Protein 2X5R (pdb70)

Organism: Pyrobaculum spherical virus (isolate United States/Yellowstone) (NCBI:txid654907)

CATH classification: 3.30.470.40

Structure (mmCIF, N/CA/C/O backbone):
data_2X5R
#
_entry.id   2X5R
#
_cell.length_a   39.041
_cell.length_b   39.041
_cell.length_c   143.733
_cell.angle_alpha   90.00
_cell.angle_beta   90.00
_cell.angle_gamma   120.00
#
_symmetry.space_group_name_H-M   'P 32 2 1'
#
loop_
_entity.id
_entity.type
_entity.pdbx_description
1 polymer 'HYPOTHETICAL PROTEIN ORF126'
2 non-polymer 'ZINC ION'
3 water water
#
loop_
_atom_site.group_PDB
_atom_site.id
_atom_site.type_symbol
_atom_site.label_atom_id
_atom_site.label_alt_id
_atom_site.label_comp_id
_atom_site.label_asym_id
_atom_site.label_entity_id
_atom_site.label_seq_id
_atom_site.pdbx_PDB_ins_code
_atom_site.Cartn_x
_atom_site.Cartn_y
_atom_site.Cartn_z
_atom_site.occupancy
_atom_site.B_iso_or_equiv
_atom_site.auth_seq_id
_atom_site.auth_comp_id
_atom_site.auth_asym_id
_atom_site.auth_atom_id
_atom_site.pdbx_PDB_model_num
ATOM 1 N N . GLY A 1 1 ? 33.019 -21.835 21.856 1.00 149.87 1 GLY A N 1
ATOM 2 C CA . GLY A 1 1 ? 32.199 -20.658 21.642 1.00 142.65 1 GLY A CA 1
ATOM 3 C C . GLY A 1 1 ? 33.008 -19.376 21.655 1.00 136.99 1 GLY A C 1
ATOM 4 O O . GLY A 1 1 ? 33.267 -18.805 22.714 1.00 137.03 1 GLY A O 1
ATOM 5 N N . ALA A 1 2 ? 33.409 -18.924 20.472 1.00 114.30 2 ALA A N 1
ATOM 6 C CA . ALA A 1 2 ? 34.194 -17.702 20.344 1.00 109.35 2 ALA A CA 1
ATOM 7 C C . ALA A 1 2 ? 33.301 -16.466 20.363 1.00 103.31 2 ALA A C 1
ATOM 8 O O . ALA A 1 2 ? 32.342 -16.370 19.597 1.00 100.74 2 ALA A O 1
ATOM 10 N N . MET A 1 3 ? 33.622 -15.523 21.242 1.00 101.61 3 MET A N 1
ATOM 11 C CA . MET A 1 3 ? 32.850 -14.291 21.361 1.00 96.61 3 MET A CA 1
ATOM 12 C C . MET A 1 3 ? 32.982 -13.426 20.113 1.00 91.05 3 MET A C 1
ATOM 13 O O . MET A 1 3 ? 33.860 -13.644 19.282 1.00 91.26 3 MET A O 1
ATOM 18 N N . ALA A 1 4 ? 32.095 -12.445 19.999 1.00 86.69 4 ALA A N 1
ATOM 19 C CA . ALA A 1 4 ? 32.106 -11.500 18.894 1.00 81.82 4 ALA A CA 1
ATOM 20 C C . ALA A 1 4 ? 31.527 -10.190 19.387 1.00 78.05 4 ALA A C 1
ATOM 21 O O . ALA A 1 4 ? 30.426 -10.175 19.936 1.00 78.25 4 ALA A O 1
ATOM 23 N N . ARG A 1 5 ? 32.269 -9.099 19.207 1.00 74.94 5 ARG A N 1
ATOM 24 C CA . ARG A 1 5 ? 31.774 -7.771 19.570 1.00 71.69 5 ARG A CA 1
ATOM 25 C C . ARG A 1 5 ? 30.643 -7.379 18.619 1.00 68.86 5 ARG A C 1
ATOM 26 O O . ARG A 1 5 ? 30.701 -7.656 17.421 1.00 68.58 5 ARG A O 1
ATOM 34 N N . VAL A 1 6 ? 29.614 -6.745 19.171 1.00 67.23 6 VAL A N 1
ATOM 35 C CA . VAL A 1 6 ? 28.389 -6.447 18.440 1.00 65.78 6 VAL A CA 1
ATOM 36 C C . VAL A 1 6 ? 27.874 -5.069 18.856 1.00 63.16 6 VAL A C 1
ATOM 37 O O . VAL A 1 6 ? 28.279 -4.532 19.889 1.00 62.91 6 VAL A O 1
ATOM 41 N N . GLY A 1 7 ? 27.030 -4.476 18.018 1.00 61.64 7 GLY A N 1
ATOM 42 C CA . GLY A 1 7 ? 26.375 -3.219 18.355 1.00 59.85 7 GLY A CA 1
ATOM 43 C C . GLY A 1 7 ? 27.309 -2.013 18.425 1.00 57.41 7 GLY A C 1
ATOM 44 O O . GLY A 1 7 ? 28.271 -1.926 17.660 1.00 56.35 7 GLY A O 1
ATOM 45 N N . PRO A 1 8 ? 27.029 -1.069 19.347 1.00 56.76 8 PRO A N 1
ATOM 46 C CA . PRO A 1 8 ? 27.810 0.165 19.422 1.00 54.96 8 PRO A CA 1
ATOM 47 C C . PRO A 1 8 ? 29.173 -0.020 20.061 1.00 55.47 8 PRO A C 1
ATOM 48 O O . PRO A 1 8 ? 29.314 -0.815 20.990 1.00 57.29 8 PRO A O 1
ATOM 52 N N . LYS A 1 9 ? 30.152 0.744 19.583 1.00 53.93 9 LYS A N 1
ATOM 53 C CA . LYS A 1 9 ? 31.502 0.693 20.132 1.00 54.88 9 LYS A CA 1
ATOM 54 C C . LYS A 1 9 ? 31.573 1.461 21.446 1.00 55.15 9 LYS A C 1
ATOM 55 O O . LYS A 1 9 ? 32.102 0.963 22.437 1.00 56.86 9 LYS A O 1
ATOM 61 N N . ILE A 1 10 ? 31.011 2.667 21.436 1.00 53.93 10 ILE A N 1
ATOM 62 C CA . ILE A 1 10 ? 31.076 3.592 22.571 1.00 54.59 10 ILE A CA 1
ATOM 63 C C . ILE A 1 10 ? 29.773 4.406 22.721 1.00 53.90 10 ILE A C 1
ATOM 64 O O . ILE A 1 10 ? 29.098 4.699 21.736 1.00 52.19 10 ILE A O 1
ATOM 69 N N . GLU A 1 11 ? 29.417 4.732 23.964 1.00 55.28 11 GLU A N 1
ATOM 70 C CA . GLU A 1 11 ? 28.277 5.605 24.250 1.00 54.93 11 GLU A CA 1
ATOM 71 C C . GLU A 1 11 ? 28.771 6.802 25.040 1.00 54.98 11 GLU A C 1
ATOM 72 O O . GLU A 1 11 ? 29.390 6.634 26.081 1.00 56.13 11 GLU A O 1
ATOM 78 N N . ILE A 1 12 ? 28.499 8.005 24.541 1.00 53.64 12 ILE A N 1
ATOM 79 C CA . ILE A 1 12 ? 29.043 9.230 25.125 1.00 53.78 12 ILE A CA 1
ATOM 80 C C . ILE A 1 12 ? 27.995 10.326 25.311 1.00 54.48 12 ILE A C 1
ATOM 81 O O . ILE A 1 12 ? 27.047 10.463 24.510 1.00 54.24 12 ILE A O 1
ATOM 86 N N . THR A 1 13 ? 28.210 11.130 26.350 1.00 55.85 13 THR A N 1
ATOM 87 C CA . THR A 1 13 ? 27.423 12.321 26.604 1.00 56.90 13 THR A CA 1
ATOM 88 C C . THR A 1 13 ? 28.254 13.539 26.238 1.00 57.36 13 THR A C 1
ATO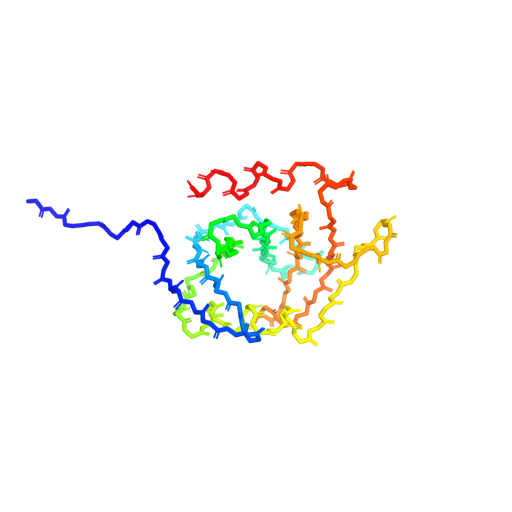M 89 O O . THR A 1 13 ? 29.448 13.593 26.535 1.00 57.37 13 THR A O 1
ATOM 93 N N . HIS A 1 14 ? 27.607 14.517 25.616 1.00 58.15 14 HIS A N 1
ATOM 94 C CA . HIS A 1 14 ? 28.253 15.757 25.186 1.00 59.08 14 HIS A CA 1
ATOM 95 C C . HIS A 1 14 ? 27.151 16.779 24.936 1.00 61.28 14 HIS A C 1
ATOM 96 O O . HIS A 1 14 ? 26.162 16.473 24.273 1.00 60.66 14 HIS A O 1
ATOM 103 N N . GLY A 1 15 ? 27.305 17.983 25.473 1.00 45.23 15 GLY A N 1
ATOM 104 C CA . GLY A 1 15 ? 26.299 19.033 25.281 1.00 47.33 15 GLY A CA 1
ATOM 105 C C . GLY A 1 15 ? 24.920 18.685 25.828 1.00 47.72 15 GLY A C 1
ATOM 106 O O . GLY A 1 15 ? 23.903 19.146 25.302 1.00 47.74 15 GLY A O 1
ATOM 107 N N . GLY A 1 16 ? 24.889 17.877 26.889 1.00 49.09 16 GLY A N 1
ATOM 108 C CA . GLY A 1 16 ? 23.638 17.458 27.525 1.00 50.10 16 GLY A CA 1
ATOM 109 C C . GLY A 1 16 ? 22.891 16.378 26.756 1.00 48.17 16 GLY A C 1
ATOM 110 O O . GLY A 1 16 ? 21.728 16.075 27.068 1.00 49.13 16 GLY A O 1
ATOM 111 N N . LYS A 1 17 ? 23.562 15.778 25.772 1.00 46.32 17 LYS A N 1
ATOM 112 C CA . LYS A 1 17 ? 22.944 14.788 24.890 1.00 44.73 17 LYS A CA 1
ATOM 113 C C . LYS A 1 17 ? 23.746 13.501 24.882 1.00 43.28 17 LYS A C 1
ATOM 114 O O . LYS A 1 17 ? 24.939 13.506 25.165 1.00 43.01 17 LYS A O 1
ATOM 120 N N . LYS A 1 18 ? 23.072 12.409 24.529 1.00 43.09 18 LYS A N 1
ATOM 121 C CA . LYS A 1 18 ? 23.645 11.063 24.598 1.00 42.80 18 LYS A CA 1
ATOM 122 C C . LYS A 1 18 ? 23.745 10.492 23.188 1.00 40.51 18 LYS A C 1
ATOM 123 O O . LYS A 1 18 ? 22.761 10.497 22.436 1.00 40.35 18 LYS A O 1
ATOM 129 N N . TYR A 1 19 ? 24.940 10.004 22.850 1.00 39.16 19 TYR A N 1
ATOM 130 C CA . TYR A 1 19 ? 25.260 9.485 21.524 1.00 36.92 19 TYR A CA 1
ATOM 131 C C . TYR A 1 19 ? 25.713 8.033 21.622 1.00 37.44 19 TYR A C 1
ATOM 132 O O . TYR A 1 19 ? 26.623 7.703 22.388 1.00 38.03 19 TYR A O 1
ATOM 141 N N . THR A 1 20 ? 25.073 7.177 20.838 1.00 37.02 20 THR A N 1
ATOM 142 C CA . THR A 1 20 ? 25.466 5.788 20.718 1.00 38.21 20 THR A CA 1
ATOM 143 C C . THR A 1 20 ? 26.187 5.666 19.401 1.00 36.23 20 THR A C 1
ATOM 144 O O . THR A 1 20 ? 25.597 5.911 18.340 1.00 35.54 20 THR A O 1
ATOM 148 N N . VAL A 1 21 ? 27.475 5.328 19.460 1.00 36.47 21 VAL A N 1
ATOM 149 C CA . VAL A 1 21 ? 28.319 5.374 18.261 1.00 34.84 21 VAL A CA 1
ATOM 150 C C . VAL A 1 21 ? 28.621 3.969 17.759 1.00 35.86 21 VAL A C 1
ATOM 151 O O . VAL A 1 21 ? 29.228 3.157 18.459 1.00 37.60 21 VAL A O 1
ATOM 155 N N . PHE A 1 22 ? 28.147 3.687 16.552 1.00 35.36 22 PHE A N 1
ATOM 156 C CA . PHE A 1 22 ? 28.437 2.447 15.837 1.00 36.55 22 PHE A CA 1
ATOM 157 C C . PHE A 1 22 ? 29.565 2.741 14.854 1.00 35.41 22 PHE A C 1
ATOM 158 O O . PHE A 1 22 ? 29.775 3.903 14.472 1.00 33.97 22 PHE A O 1
ATOM 166 N N . SER A 1 23 ? 30.284 1.704 14.434 1.00 36.72 23 SER A N 1
ATOM 167 C CA . SER A 1 23 ? 31.256 1.848 13.351 1.00 36.01 23 SER A CA 1
ATOM 168 C C . SER A 1 23 ? 31.445 0.573 12.529 1.00 37.58 23 SER A C 1
ATOM 169 O O . SER A 1 23 ? 31.211 -0.553 12.996 1.00 39.72 23 SER A O 1
ATOM 172 N N . LYS A 1 24 ? 31.876 0.779 11.291 1.00 36.74 24 LYS A N 1
ATOM 173 C CA . LYS A 1 24 ? 32.184 -0.300 10.370 1.00 38.37 24 LYS A CA 1
ATOM 174 C C . LYS A 1 24 ? 33.431 0.074 9.561 1.00 37.18 24 LYS A C 1
ATOM 175 O O . LYS A 1 24 ? 33.577 1.222 9.100 1.00 35.49 24 LYS A O 1
ATOM 181 N N . VAL A 1 25 ? 34.332 -0.895 9.421 1.00 38.96 25 VAL A N 1
ATOM 182 C CA . VAL A 1 25 ? 35.488 -0.778 8.548 1.00 38.96 25 VAL A CA 1
ATOM 183 C C . VAL A 1 25 ? 35.032 -1.158 7.143 1.00 39.18 25 VAL A C 1
ATOM 184 O O . VAL A 1 25 ? 34.695 -2.312 6.864 1.00 41.73 25 VAL A O 1
ATOM 188 N N . THR A 1 26 ? 34.986 -0.163 6.275 1.00 37.25 26 THR A N 1
ATOM 189 C CA . THR A 1 26 ? 34.548 -0.358 4.915 1.00 37.69 26 THR A CA 1
ATOM 190 C C . THR A 1 26 ? 35.295 0.609 4.000 1.00 35.93 26 THR A C 1
ATOM 191 O O . THR A 1 26 ? 35.649 1.725 4.401 1.00 34.32 26 THR A O 1
ATOM 195 N N . HIS A 1 27 ? 35.526 0.150 2.773 1.00 36.91 27 HIS A N 1
ATOM 196 C CA . HIS A 1 27 ? 36.151 0.937 1.722 1.00 36.39 27 HIS A CA 1
ATOM 197 C C . HIS A 1 27 ? 35.131 1.367 0.691 1.00 36.76 27 HIS A C 1
ATOM 198 O O . HIS A 1 27 ? 35.490 1.922 -0.351 1.00 36.99 27 HIS A O 1
ATOM 205 N N . LEU A 1 28 ? 33.856 1.115 0.979 1.00 37.21 28 LEU A N 1
ATOM 206 C CA . LEU A 1 28 ? 32.765 1.588 0.137 1.00 38.66 28 LEU A CA 1
ATOM 207 C C . LEU A 1 28 ? 32.465 3.023 0.544 1.00 37.27 28 LEU A C 1
ATOM 208 O O . LEU A 1 28 ? 31.357 3.347 0.978 1.00 38.11 28 LEU A O 1
ATOM 213 N N . VAL A 1 29 ? 33.471 3.878 0.388 1.00 36.54 29 VAL A N 1
ATOM 214 C CA . VAL A 1 29 ? 33.416 5.270 0.831 1.00 35.26 29 VAL A CA 1
ATOM 215 C C . VAL A 1 29 ? 33.885 6.176 -0.303 1.00 36.76 29 VAL A C 1
ATOM 216 O O . VAL A 1 29 ? 34.518 5.715 -1.254 1.00 37.00 29 VAL A O 1
ATOM 220 N N . PRO A 1 30 ? 33.568 7.474 -0.218 1.00 37.10 30 PRO A N 1
ATOM 221 C CA . PRO A 1 30 ? 34.027 8.353 -1.279 1.00 39.26 30 PRO A CA 1
ATOM 222 C C . PRO A 1 30 ? 35.542 8.595 -1.231 1.00 39.66 30 PRO A C 1
ATOM 223 O O . PRO A 1 30 ? 36.211 8.264 -0.245 1.00 38.39 30 PRO A O 1
ATOM 227 N N . ARG A 1 31 ? 36.069 9.146 -2.315 1.00 41.29 31 ARG A N 1
ATOM 228 C CA A ARG A 1 31 ? 37.493 9.440 -2.417 0.50 41.93 31 ARG A CA 1
ATOM 229 C CA B ARG A 1 31 ? 37.493 9.443 -2.417 0.50 42.07 31 ARG A CA 1
ATOM 230 C C . ARG A 1 31 ? 37.704 10.684 -3.268 1.00 43.27 31 ARG A C 1
ATOM 231 O O . ARG A 1 31 ? 36.845 11.037 -4.085 1.00 44.36 31 ARG A O 1
ATOM 246 N N . THR A 1 32 ? 38.840 11.350 -3.066 1.00 44.05 32 THR A N 1
ATOM 247 C CA . THR A 1 32 ? 39.212 12.496 -3.884 1.00 46.34 32 THR A CA 1
ATOM 248 C C . THR A 1 32 ? 39.858 11.969 -5.171 1.00 48.72 32 THR A C 1
ATOM 249 O O . THR A 1 32 ? 40.297 10.819 -5.220 1.00 48.55 32 THR A O 1
ATOM 253 N N . GLU A 1 33 ? 39.908 12.813 -6.199 1.00 51.65 33 GLU A N 1
ATOM 254 C CA . GLU A 1 33 ? 40.601 12.497 -7.451 1.00 54.73 33 GLU A CA 1
ATOM 255 C C . GLU A 1 33 ? 42.038 12.120 -7.151 1.00 55.47 33 GLU A C 1
ATOM 256 O O . GLU A 1 33 ? 42.603 11.220 -7.776 1.00 56.94 33 GLU A O 1
ATOM 262 N N . ASN A 1 34 ? 42.624 12.846 -6.204 1.00 55.42 34 ASN A N 1
ATOM 263 C CA . ASN A 1 34 ? 44.013 12.668 -5.807 1.00 57.20 34 ASN A CA 1
ATOM 264 C C . ASN A 1 34 ? 44.299 11.285 -5.206 1.00 55.83 34 ASN A C 1
ATOM 265 O O . ASN A 1 34 ? 45.406 10.758 -5.358 1.00 58.06 34 ASN A O 1
ATOM 270 N N . GLY A 1 35 ? 43.308 10.710 -4.529 1.00 52.80 35 GLY A N 1
ATOM 271 C CA . GLY A 1 35 ? 43.447 9.389 -3.920 1.00 52.17 35 GLY A CA 1
ATOM 272 C C . GLY A 1 35 ? 43.231 9.322 -2.414 1.00 50.52 35 GLY A C 1
ATOM 273 O O . GLY A 1 35 ? 43.458 8.271 -1.815 1.00 51.36 35 GLY A O 1
ATOM 274 N N . GLU A 1 36 ? 42.814 10.430 -1.796 1.00 49.06 36 GLU A N 1
ATOM 275 C CA . GLU A 1 36 ? 42.463 10.426 -0.371 1.00 47.82 36 GLU A CA 1
ATOM 276 C C . GLU A 1 36 ? 41.076 9.815 -0.179 1.00 44.76 36 GLU A C 1
ATOM 277 O O . GLU A 1 36 ? 40.074 10.317 -0.702 1.00 42.83 36 GLU A O 1
ATOM 283 N N . GLU A 1 37 ? 41.034 8.741 0.595 1.00 44.35 37 GLU A N 1
ATOM 284 C CA . GLU A 1 37 ? 39.804 8.016 0.858 1.00 42.44 37 GLU A CA 1
ATOM 285 C C . GLU A 1 37 ? 39.077 8.639 2.037 1.00 40.68 37 GLU A C 1
ATOM 286 O O . GLU A 1 37 ? 39.686 8.872 3.089 1.00 41.50 37 GLU A O 1
ATOM 292 N N . ALA A 1 38 ? 37.778 8.891 1.876 1.00 38.05 38 ALA A N 1
ATOM 293 C CA . ALA A 1 38 ? 37.013 9.583 2.903 1.00 36.65 38 ALA A CA 1
ATOM 294 C C . ALA A 1 38 ? 36.340 8.615 3.873 1.00 36.65 38 ALA A C 1
ATOM 295 O O . ALA A 1 38 ? 36.567 7.390 3.829 1.00 37.37 38 ALA A O 1
ATOM 297 N N . GLU A 1 39 ? 35.558 9.191 4.785 1.00 35.85 39 GLU A N 1
ATOM 298 C CA . GLU A 1 39 ? 34.693 8.441 5.688 1.00 35.76 39 GLU A CA 1
ATOM 299 C C . GLU A 1 39 ? 33.314 9.077 5.633 1.00 33.85 39 GLU A C 1
ATOM 300 O O . GLU A 1 39 ? 33.191 10.258 5.307 1.00 34.09 39 GLU A O 1
ATOM 306 N N . TYR A 1 40 ? 32.292 8.288 5.947 1.00 33.18 40 TYR A N 1
ATOM 307 C CA . TYR A 1 40 ? 30.944 8.795 6.197 1.00 32.22 40 TYR A CA 1
ATOM 308 C C . TYR A 1 40 ? 30.686 8.832 7.692 1.00 31.76 40 TYR A C 1
ATOM 309 O O . TYR A 1 40 ? 31.026 7.889 8.396 1.00 32.92 40 TYR A O 1
ATOM 318 N N . VAL A 1 41 ? 30.035 9.886 8.171 1.00 31.33 41 VAL A N 1
ATOM 319 C CA . VAL A 1 41 ? 29.424 9.846 9.497 1.00 31.55 41 VAL A CA 1
ATOM 320 C C . VAL A 1 41 ? 27.957 10.222 9.349 1.00 30.84 41 VAL A C 1
ATOM 321 O O . VAL A 1 41 ? 27.645 11.265 8.759 1.00 30.75 41 VAL A O 1
ATOM 325 N N . VAL A 1 42 ? 27.063 9.373 9.861 1.00 30.66 42 VAL A N 1
ATOM 326 C CA . VAL A 1 42 ? 25.630 9.659 9.805 1.00 30.92 42 VAL A CA 1
ATOM 327 C C . VAL A 1 42 ? 25.035 9.802 11.203 1.00 31.26 42 VAL A C 1
ATOM 328 O O . VAL A 1 42 ? 25.099 8.873 12.024 1.00 31.98 42 VAL A O 1
ATOM 332 N N . PHE A 1 43 ? 24.443 10.969 11.446 1.00 30.84 43 PHE A N 1
ATOM 333 C CA . PHE A 1 43 ? 23.750 11.277 12.686 1.00 31.95 43 PHE A CA 1
ATOM 334 C C . PHE A 1 43 ? 22.256 11.032 12.531 1.00 32.84 43 PHE A C 1
ATOM 335 O O . PHE A 1 43 ? 21.646 11.487 11.563 1.00 32.67 43 PHE A O 1
ATOM 343 N N . GLY A 1 44 ? 21.687 10.290 13.476 1.00 33.29 44 GLY A N 1
ATOM 344 C CA . GLY A 1 44 ? 20.281 9.949 13.457 1.00 35.88 44 GLY A CA 1
ATOM 345 C C . GLY A 1 44 ? 19.515 10.914 14.331 1.00 37.73 44 GLY A C 1
ATOM 346 O O . GLY A 1 44 ? 20.123 11.691 15.070 1.00 37.39 44 GLY A O 1
ATOM 347 N N . PRO A 1 45 ? 18.174 10.882 14.250 1.00 40.66 45 PRO A N 1
ATOM 348 C CA . PRO A 1 45 ? 17.380 11.743 15.099 1.00 43.15 45 PRO A CA 1
ATOM 349 C C . PRO A 1 45 ? 17.326 11.188 16.507 1.00 44.93 45 PRO A C 1
ATOM 350 O O . PRO A 1 45 ? 17.413 9.966 16.692 1.00 45.34 45 PRO A O 1
ATOM 354 N N . GLU A 1 46 ? 17.169 12.067 17.491 1.00 46.95 46 GLU A N 1
ATOM 355 C CA . GLU A 1 46 ? 17.095 11.628 18.872 1.00 49.63 46 GLU A CA 1
ATOM 356 C C . GLU A 1 46 ? 15.817 10.808 19.067 1.00 52.37 46 GLU A C 1
ATOM 357 O O . GLU A 1 46 ? 14.721 11.280 18.768 1.00 53.92 46 GLU A O 1
ATOM 363 N N . LYS A 1 47 ? 15.978 9.575 19.541 1.00 53.94 47 LYS A N 1
ATOM 364 C CA . LYS A 1 47 ? 14.867 8.659 19.786 1.00 57.38 47 LYS A CA 1
ATOM 365 C C . LYS A 1 47 ? 15.150 7.917 21.087 1.00 59.88 47 LYS A C 1
ATOM 366 O O . LYS A 1 47 ? 16.151 7.208 21.190 1.00 59.62 47 LYS A O 1
ATOM 372 N N . GLU A 1 48 ? 14.272 8.081 22.073 1.00 63.06 48 GLU A N 1
ATOM 373 C CA . GLU A 1 48 ? 14.453 7.455 23.384 1.00 66.38 48 GLU A CA 1
ATOM 374 C C . GLU A 1 48 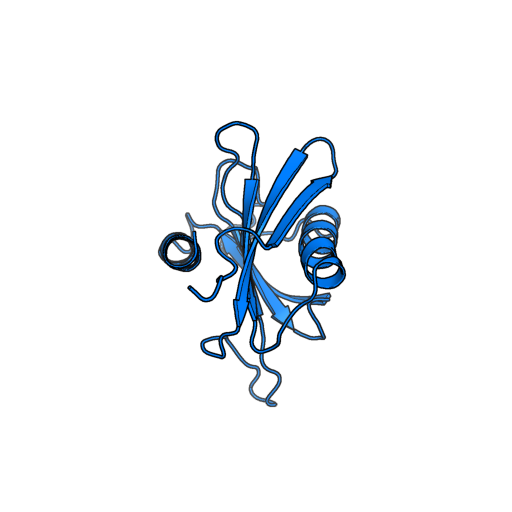? 15.698 8.012 24.081 1.00 65.65 48 GLU A C 1
ATOM 375 O O . GLU A 1 48 ? 16.550 7.252 24.550 1.00 67.47 48 GLU A O 1
ATOM 376 N N . GLY A 1 49 ? 15.805 9.341 24.115 1.00 63.90 49 GLY A N 1
ATOM 377 C CA . GLY A 1 49 ? 16.908 10.021 24.791 1.00 63.96 49 GLY A CA 1
ATOM 378 C C . GLY A 1 49 ? 18.247 10.020 24.061 1.00 60.48 49 GLY A C 1
ATOM 379 O O . GLY A 1 49 ? 19.135 10.796 24.424 1.00 61.20 49 GLY A O 1
ATOM 380 N N . VAL A 1 50 ? 18.392 9.186 23.025 1.00 62.67 50 VAL A N 1
ATOM 381 C CA . VAL A 1 50 ? 19.707 8.892 22.426 1.00 57.73 50 VAL A CA 1
ATOM 382 C C . VAL A 1 50 ? 19.797 9.197 20.920 1.00 52.71 50 VAL A C 1
ATOM 383 O O . VAL A 1 50 ? 18.874 8.921 20.155 1.00 52.76 50 VAL A O 1
ATOM 387 N N . ILE A 1 51 ? 20.930 9.765 20.515 1.00 48.54 51 ILE A N 1
ATOM 388 C CA . ILE A 1 51 ? 21.224 10.026 19.115 1.00 44.90 51 ILE A CA 1
ATOM 389 C C . ILE A 1 51 ? 22.151 8.936 18.607 1.00 42.78 51 ILE A C 1
ATOM 390 O O . ILE A 1 51 ? 23.239 8.748 19.137 1.00 42.25 51 ILE A O 1
ATOM 395 N N . SER A 1 52 ? 21.716 8.216 17.582 1.00 42.49 52 SER A N 1
ATOM 396 C CA . SER A 1 52 ? 22.540 7.181 16.960 1.00 41.46 52 SER A CA 1
ATOM 397 C C . SER A 1 52 ? 23.572 7.786 16.016 1.00 38.13 52 SER A C 1
ATOM 398 O O . SER A 1 52 ? 23.239 8.649 15.202 1.00 37.95 52 SER A O 1
ATOM 401 N N . VAL A 1 53 ? 24.814 7.317 16.101 1.00 36.45 53 VAL A N 1
ATOM 402 C CA . VAL A 1 53 ? 25.866 7.744 15.176 1.00 33.72 53 VAL A CA 1
ATOM 403 C C . VAL A 1 53 ? 26.465 6.517 14.483 1.00 33.70 53 VAL A C 1
ATOM 404 O O . VAL A 1 53 ? 26.643 5.457 15.106 1.00 34.75 53 VAL A O 1
ATOM 408 N N . VAL A 1 54 ? 26.733 6.645 13.188 1.00 32.07 54 VAL A N 1
ATOM 409 C CA . VAL A 1 54 ? 27.331 5.562 12.414 1.00 32.66 54 VAL A CA 1
ATOM 410 C C . VAL A 1 54 ? 28.483 6.120 11.604 1.00 31.48 54 VAL A C 1
ATOM 411 O O . VAL A 1 54 ? 28.293 7.030 10.789 1.00 30.69 54 VAL A O 1
ATOM 415 N N . VAL A 1 55 ? 29.669 5.567 11.850 1.00 31.64 55 VAL A N 1
ATOM 416 C CA . VAL A 1 55 ? 30.898 5.983 11.190 1.00 31.64 55 VAL A CA 1
ATOM 417 C C . VAL A 1 55 ? 31.376 4.833 10.304 1.00 33.48 55 VAL A C 1
ATOM 418 O O . VAL A 1 55 ? 31.696 3.732 10.786 1.00 35.04 55 VAL A O 1
ATOM 422 N N . LEU A 1 56 ? 31.364 5.079 9.000 1.00 33.74 56 LEU A N 1
ATOM 423 C CA . LEU A 1 56 ? 31.838 4.111 8.030 1.00 35.83 56 LEU A CA 1
ATOM 424 C C . LEU A 1 56 ? 33.187 4.626 7.548 1.00 35.77 56 LEU A C 1
ATOM 425 O O . LEU A 1 56 ? 33.274 5.715 6.986 1.00 35.77 56 LEU A O 1
ATOM 430 N N . ALA A 1 57 ? 34.243 3.868 7.818 1.00 36.92 57 ALA A N 1
ATOM 431 C CA . ALA A 1 57 ? 35.594 4.336 7.522 1.00 37.76 57 ALA A CA 1
ATOM 432 C C . ALA A 1 57 ? 36.473 3.190 7.038 1.00 40.77 57 ALA A C 1
ATOM 433 O O . ALA A 1 57 ? 36.234 2.039 7.403 1.00 41.72 57 ALA A O 1
ATOM 435 N N . PRO A 1 58 ? 37.486 3.505 6.201 1.00 43.03 58 PRO A N 1
ATOM 436 C CA . PRO A 1 58 ? 38.356 2.485 5.613 1.00 46.68 58 PRO A CA 1
ATOM 437 C C . PRO A 1 58 ? 39.422 1.974 6.558 1.00 48.30 58 PRO A C 1
ATOM 438 O O . PRO A 1 58 ? 40.214 1.122 6.164 1.00 51.92 58 PRO A O 1
ATOM 442 N N . LYS A 1 59 ? 39.433 2.492 7.785 1.00 46.98 59 LYS A N 1
ATOM 443 C CA . LYS A 1 59 ? 40.441 2.162 8.774 1.00 49.30 59 LYS A CA 1
ATOM 444 C C . LYS A 1 59 ? 39.745 1.767 10.074 1.00 48.99 59 LYS A C 1
ATOM 445 O O . LYS A 1 59 ? 38.585 2.121 10.300 1.00 45.93 59 LYS A O 1
ATOM 451 N N . ASP A 1 60 ? 40.461 1.053 10.940 1.00 52.77 60 ASP A N 1
ATOM 452 C CA . ASP A 1 60 ? 39.913 0.703 12.238 1.00 53.95 60 ASP A CA 1
ATOM 453 C C . ASP A 1 60 ? 40.087 1.886 13.188 1.00 52.64 60 ASP A C 1
ATOM 454 O O . ASP A 1 60 ? 41.213 2.280 13.491 1.00 55.17 60 ASP A O 1
ATOM 459 N N . LEU A 1 61 ? 38.969 2.458 13.637 1.00 49.75 61 LEU A N 1
ATOM 460 C CA . LEU A 1 61 ? 38.988 3.619 14.529 1.00 49.08 61 LEU A CA 1
ATOM 461 C C . LEU A 1 61 ? 38.740 3.209 15.976 1.00 51.97 61 LEU A C 1
ATOM 462 O O . LEU A 1 61 ? 37.698 2.624 16.292 1.00 51.94 61 LEU A O 1
ATOM 467 N N . ASN A 1 62 ? 39.690 3.530 16.854 1.00 55.24 62 ASN A N 1
ATOM 468 C CA . ASN A 1 62 ? 39.508 3.275 18.279 1.00 59.12 62 ASN A CA 1
ATOM 469 C C . ASN A 1 62 ? 38.419 4.172 18.869 1.00 57.00 62 ASN A C 1
ATOM 470 O O . ASN A 1 62 ? 37.831 5.008 18.161 1.00 52.38 62 ASN A O 1
ATOM 475 N N . GLU A 1 63 ? 38.140 3.980 20.154 1.00 61.02 63 GLU A N 1
ATOM 476 C CA . GLU A 1 63 ? 37.007 4.632 20.805 1.00 60.15 63 GLU A CA 1
ATOM 477 C C . GLU A 1 63 ? 37.227 6.131 21.028 1.00 58.84 63 GLU A C 1
ATOM 478 O O . GLU A 1 63 ? 36.280 6.918 20.929 1.00 55.16 63 GLU A O 1
ATOM 484 N N . GLU A 1 64 ? 38.469 6.524 21.302 1.00 61.80 64 GLU A N 1
ATOM 485 C CA . GLU A 1 64 ? 38.828 7.941 21.326 1.00 61.83 64 GLU A CA 1
ATOM 486 C C . GLU A 1 64 ? 38.558 8.635 19.986 1.00 56.24 64 GLU A C 1
ATOM 487 O O . GLU A 1 64 ? 37.985 9.729 19.958 1.00 55.05 64 GLU A O 1
ATOM 493 N N . ALA A 1 65 ? 39.008 8.011 18.894 1.00 53.54 65 ALA A N 1
ATOM 494 C CA . ALA A 1 65 ? 38.823 8.549 17.537 1.00 49.46 65 ALA A CA 1
ATOM 495 C C . ALA A 1 65 ? 37.351 8.653 17.160 1.00 45.18 65 ALA A C 1
ATOM 496 O O . ALA A 1 65 ? 36.947 9.601 16.485 1.00 43.63 65 ALA A O 1
ATOM 498 N N . LEU A 1 66 ? 36.557 7.673 17.579 1.00 44.22 66 LEU A N 1
ATOM 499 C CA . LEU A 1 66 ? 35.130 7.692 17.298 1.00 41.55 66 LEU A CA 1
ATOM 500 C C . LEU A 1 66 ? 34.461 8.818 18.058 1.00 41.94 66 LEU A C 1
ATOM 501 O O . LEU A 1 66 ? 33.675 9.567 17.484 1.00 39.40 66 LEU A O 1
ATOM 506 N N . ALA A 1 67 ? 34.784 8.945 19.345 1.00 45.51 67 ALA A N 1
ATOM 507 C CA . ALA A 1 67 ? 34.233 10.023 20.171 1.00 47.31 67 ALA A CA 1
ATOM 508 C C . ALA A 1 67 ? 34.571 11.428 19.621 1.00 47.62 67 ALA A C 1
ATOM 509 O O . ALA A 1 67 ? 33.740 12.339 19.675 1.00 47.33 67 ALA A O 1
ATOM 511 N N . LEU A 1 68 ? 35.786 11.595 19.096 1.00 48.96 68 LEU A N 1
ATOM 512 C CA . LEU A 1 68 ? 36.206 12.865 18.493 1.00 50.25 68 LEU A CA 1
ATOM 513 C C . LEU A 1 68 ? 35.364 13.282 17.270 1.00 47.22 68 LEU A C 1
ATOM 514 O O . LEU A 1 68 ? 35.165 14.485 17.059 1.00 49.17 68 LEU A O 1
ATOM 519 N N . ARG A 1 69 ? 34.878 12.316 16.477 1.00 51.93 69 ARG A N 1
ATOM 520 C CA . ARG A 1 69 ? 33.993 12.634 15.327 1.00 48.86 69 ARG A CA 1
ATOM 521 C C . ARG A 1 69 ? 32.699 13.334 15.784 1.00 43.93 69 ARG A C 1
ATOM 522 O O . ARG A 1 69 ? 32.219 14.257 15.123 1.00 41.52 69 ARG A O 1
ATOM 530 N N . VAL A 1 70 ? 32.154 12.884 16.914 1.00 43.10 70 VAL A N 1
ATOM 531 C CA . VAL A 1 70 ? 30.923 13.449 17.473 1.00 40.48 70 VAL A CA 1
ATOM 532 C C . VAL A 1 70 ? 31.180 14.862 17.947 1.00 39.98 70 VAL A C 1
ATOM 533 O O . VAL A 1 70 ? 30.426 15.790 17.623 1.00 37.57 70 VAL A O 1
ATOM 537 N N . LYS A 1 71 ? 32.260 15.012 18.707 1.00 41.72 71 LYS A N 1
ATOM 538 C CA . LYS A 1 71 ? 32.730 16.319 19.170 1.00 43.41 71 LYS A CA 1
ATOM 539 C C . LYS A 1 71 ? 32.964 17.332 18.042 1.00 42.88 71 LYS A C 1
ATOM 540 O O . LYS A 1 71 ? 32.455 18.445 18.107 1.00 42.77 71 LYS A O 1
ATOM 546 N N . TRP A 1 72 ? 33.735 16.938 17.024 1.00 44.03 72 TRP A N 1
ATOM 547 C CA . TRP A 1 72 ? 34.054 17.808 15.874 1.00 44.86 72 TRP A CA 1
ATOM 548 C C . TRP A 1 72 ? 32.785 18.236 15.134 1.00 41.63 72 TRP A C 1
ATOM 549 O O . TRP A 1 72 ? 32.674 19.383 14.696 1.00 42.42 72 TRP A O 1
ATOM 560 N N . PHE A 1 73 ? 31.840 17.310 14.995 1.00 39.39 73 PHE A N 1
ATOM 561 C CA . PHE A 1 73 ? 30.526 17.595 14.410 1.00 37.22 73 PHE A CA 1
ATOM 562 C C . PHE A 1 73 ? 29.697 18.560 15.266 1.00 37.59 73 PHE A C 1
ATOM 563 O O . PHE A 1 73 ? 29.163 19.556 14.750 1.00 37.32 73 PHE A O 1
ATOM 571 N N . ASN A 1 74 ? 29.576 18.260 16.562 1.00 38.64 74 ASN A N 1
ATOM 572 C CA . ASN A 1 74 ? 28.856 19.131 17.488 1.00 40.63 74 ASN A CA 1
ATOM 573 C C . ASN A 1 74 ? 29.428 20.549 17.504 1.00 43.20 74 ASN A C 1
ATOM 574 O O . ASN A 1 74 ? 28.681 21.518 17.623 1.00 45.15 74 ASN A O 1
ATOM 579 N N . ASP A 1 75 ? 30.751 20.662 17.412 1.00 44.55 75 ASP A N 1
ATOM 580 C CA . ASP A 1 75 ? 31.430 21.967 17.495 1.00 48.67 75 ASP A CA 1
ATOM 581 C C . ASP A 1 75 ? 31.543 22.679 16.136 1.00 48.69 75 ASP A C 1
ATOM 582 O O . ASP A 1 75 ? 31.745 23.894 16.093 1.00 52.82 75 ASP A O 1
ATOM 587 N N . THR A 1 76 ? 31.430 21.928 15.041 1.00 45.86 76 THR A N 1
ATOM 588 C CA . THR A 1 76 ? 31.465 22.506 13.695 1.00 46.37 76 THR A CA 1
ATOM 589 C C . THR A 1 76 ? 30.066 22.950 13.261 1.00 44.98 76 THR A C 1
ATOM 590 O O . THR A 1 76 ? 29.927 23.974 12.576 1.00 46.83 76 THR A O 1
ATOM 594 N N . LYS A 1 77 ? 29.049 22.184 13.667 1.00 42.62 77 LYS A N 1
ATOM 595 C CA . LYS A 1 77 ? 27.647 22.431 13.297 1.00 42.67 77 LYS A CA 1
ATOM 596 C C . LYS A 1 77 ? 27.511 22.759 11.812 1.00 42.24 77 LYS A C 1
ATOM 597 O O . LYS A 1 77 ? 26.942 23.784 11.446 1.00 44.58 77 LYS A O 1
ATOM 603 N N . PRO A 1 78 ? 28.038 21.871 10.947 1.00 40.72 78 PRO A N 1
ATOM 604 C CA . PRO A 1 78 ? 28.021 22.125 9.505 1.00 40.76 78 PRO A CA 1
ATOM 605 C C . PRO A 1 78 ? 26.589 22.149 8.948 1.00 39.82 78 PRO A C 1
ATOM 606 O O . PRO A 1 78 ? 25.691 21.515 9.514 1.00 38.84 78 PRO A O 1
ATOM 610 N N . ARG A 1 79 ? 26.388 22.894 7.863 1.00 37.14 79 ARG A N 1
ATOM 611 C CA . ARG A 1 79 ? 25.065 23.047 7.257 1.00 37.46 79 ARG A CA 1
ATOM 612 C C . ARG A 1 79 ? 24.920 22.158 6.043 1.00 35.69 79 ARG A C 1
ATOM 613 O O . ARG A 1 79 ? 25.877 21.953 5.305 1.00 34.42 79 ARG A O 1
ATOM 621 N N . CYS A 1 80 ? 23.713 21.649 5.824 1.00 35.68 80 CYS A N 1
ATOM 622 C CA . CYS A 1 80 ? 23.413 20.922 4.595 1.00 35.55 80 CYS A CA 1
ATOM 623 C C . CYS A 1 80 ? 23.821 21.737 3.369 1.00 36.66 80 CYS A C 1
ATOM 624 O O . CYS A 1 80 ? 23.466 22.922 3.243 1.00 38.02 80 CYS A O 1
ATOM 627 N N . VAL A 1 81 ? 24.558 21.100 2.462 1.00 36.44 81 VAL A N 1
ATOM 628 C CA . VAL A 1 81 ? 25.043 21.785 1.253 1.00 37.58 81 VAL A CA 1
ATOM 629 C C . VAL A 1 81 ? 23.934 22.074 0.231 1.00 39.02 81 VAL A C 1
ATOM 630 O O . VAL A 1 81 ? 24.099 22.929 -0.634 1.00 39.01 81 VAL A O 1
ATOM 634 N N . LYS A 1 82 ? 22.805 21.378 0.338 1.00 39.46 82 LYS A N 1
ATOM 635 C CA . LYS A 1 82 ? 21.726 21.538 -0.636 1.00 41.68 82 LYS A CA 1
ATOM 636 C C . LYS A 1 82 ? 20.580 22.445 -0.181 1.00 43.07 82 LYS A C 1
ATOM 637 O O . LYS A 1 82 ? 19.890 23.012 -1.019 1.00 44.62 82 LYS A O 1
ATOM 643 N N . CYS A 1 83 ? 20.354 22.553 1.127 1.00 42.75 83 CYS A N 1
ATOM 644 C CA . CYS A 1 83 ? 19.262 23.384 1.643 1.00 44.59 83 CYS A CA 1
ATOM 645 C C . CYS A 1 83 ? 19.673 24.353 2.751 1.00 44.86 83 CYS A C 1
ATOM 646 O O . CYS A 1 83 ? 18.880 25.212 3.131 1.00 46.48 83 CYS A O 1
ATOM 649 N N . GLY A 1 84 ? 20.887 24.210 3.282 1.00 43.13 84 GLY A N 1
ATOM 650 C CA . GLY A 1 84 ? 21.383 25.094 4.343 1.00 43.94 84 GLY A CA 1
ATOM 651 C C . GLY A 1 84 ? 20.978 24.731 5.766 1.00 44.24 84 GLY A C 1
ATOM 652 O O . GLY A 1 84 ? 21.349 25.427 6.709 1.00 44.95 84 GLY A O 1
ATOM 653 N N . ALA A 1 85 ? 20.232 23.643 5.935 1.00 44.10 85 ALA A N 1
ATOM 654 C CA . ALA A 1 85 ? 19.752 23.241 7.262 1.00 45.00 85 ALA A CA 1
ATOM 655 C C . ALA A 1 85 ? 20.863 22.616 8.090 1.00 43.45 85 ALA A C 1
ATOM 656 O O . ALA A 1 85 ? 21.706 21.901 7.554 1.00 41.64 85 ALA A O 1
ATOM 658 N N . ALA A 1 86 ? 20.850 22.885 9.396 1.00 44.69 86 ALA A N 1
ATOM 659 C CA . ALA A 1 86 ? 21.730 22.197 10.337 1.00 43.75 86 ALA A CA 1
ATOM 660 C C . ALA A 1 86 ? 21.024 20.950 10.876 1.00 43.34 86 ALA A C 1
ATOM 661 O O . ALA A 1 86 ? 19.797 20.862 10.836 1.00 44.37 86 ALA A O 1
ATOM 663 N N . TYR A 1 87 ? 21.805 19.981 11.357 1.00 42.13 87 TYR A N 1
ATOM 664 C CA . TYR A 1 87 ? 21.256 18.860 12.122 1.00 42.02 87 TYR A CA 1
ATOM 665 C C . TYR A 1 87 ? 20.556 19.431 13.350 1.00 44.31 87 TYR A C 1
ATOM 666 O O . TYR A 1 87 ? 21.152 20.202 14.107 1.00 45.19 87 TYR A O 1
ATOM 675 N N . ASN A 1 88 ? 19.295 19.044 13.528 1.00 45.68 88 ASN A N 1
ATOM 676 C CA . ASN A 1 88 ? 18.431 19.576 14.581 1.00 48.50 88 ASN A CA 1
ATOM 677 C C . ASN A 1 88 ? 17.939 18.516 15.568 1.00 49.32 88 ASN A C 1
ATOM 678 O O . ASN A 1 88 ? 17.150 18.822 16.465 1.00 51.78 88 ASN A O 1
ATOM 683 N N . GLY A 1 89 ? 18.389 17.272 15.401 1.00 47.53 89 GLY A N 1
ATOM 684 C CA . GLY A 1 89 ? 17.917 16.168 16.236 1.00 48.41 89 GLY A CA 1
ATOM 685 C C . GLY A 1 89 ? 16.662 15.479 15.725 1.00 49.25 89 GLY A C 1
ATOM 686 O O . GLY A 1 89 ? 16.313 14.401 16.204 1.00 49.85 89 GLY A O 1
ATOM 687 N N . LYS A 1 90 ? 15.975 16.096 14.766 1.00 49.67 90 LYS A N 1
ATOM 688 C CA . LYS A 1 90 ? 14.768 15.517 14.186 1.00 50.89 90 LYS A CA 1
ATOM 689 C C . LYS A 1 90 ? 15.043 14.860 12.844 1.00 48.54 90 LYS A C 1
ATOM 690 O O . LYS A 1 90 ? 14.296 13.970 12.440 1.00 49.25 90 LYS A O 1
ATOM 696 N N . ASN A 1 91 ? 16.117 15.287 12.174 1.00 46.20 91 ASN A N 1
ATOM 697 C CA . ASN A 1 91 ? 16.516 14.744 10.866 1.00 44.01 91 ASN A CA 1
ATOM 698 C C . ASN A 1 91 ? 17.706 13.780 10.986 1.00 41.39 91 ASN A C 1
ATOM 699 O O . ASN A 1 91 ? 18.310 13.663 12.058 1.00 41.55 91 ASN A O 1
ATOM 704 N N . HIS A 1 92 ? 17.988 13.047 9.908 1.00 39.34 92 HIS A N 1
ATOM 705 C CA . HIS A 1 92 ? 19.261 12.350 9.752 1.00 36.96 92 HIS A CA 1
ATOM 706 C C . HIS A 1 92 ? 20.186 13.332 9.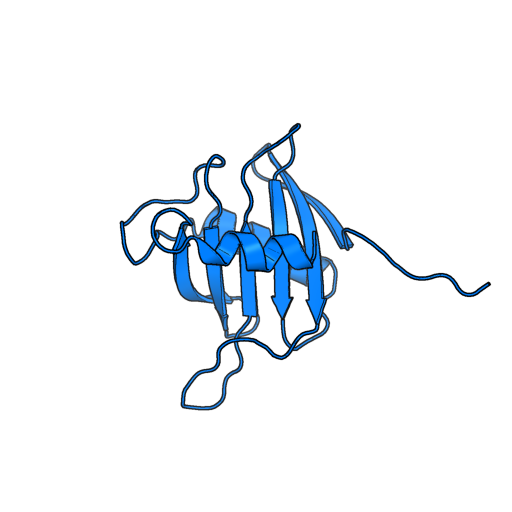053 1.00 35.70 92 HIS A C 1
ATOM 707 O O . HIS A 1 92 ? 19.724 14.211 8.315 1.00 35.98 92 HIS A O 1
ATOM 714 N N . PHE A 1 93 ? 21.491 13.180 9.262 1.00 34.45 93 PHE A N 1
ATOM 715 C CA . PHE A 1 93 ? 22.482 14.106 8.697 1.00 33.40 93 PHE A CA 1
ATOM 716 C C . PHE A 1 93 ? 23.799 13.357 8.473 1.00 32.59 93 PHE A C 1
ATOM 717 O O . PHE A 1 93 ? 24.269 12.610 9.353 1.00 33.19 93 PHE A O 1
ATOM 725 N N . ARG A 1 94 ? 24.382 13.545 7.299 1.00 31.41 94 ARG A N 1
ATOM 726 C CA . ARG A 1 94 ? 25.581 12.830 6.908 1.00 31.23 94 ARG A CA 1
ATOM 727 C C . ARG A 1 94 ? 26.666 13.830 6.529 1.00 30.96 94 ARG A C 1
ATOM 728 O O . ARG A 1 94 ? 26.392 14.805 5.825 1.00 30.71 94 ARG A O 1
ATOM 736 N N . VAL A 1 95 ? 27.887 13.584 6.997 1.00 30.70 95 VAL A N 1
ATOM 737 C CA . VAL A 1 95 ? 29.050 14.323 6.519 1.00 30.90 95 VAL A CA 1
ATOM 738 C C . VAL A 1 95 ? 29.996 13.342 5.845 1.00 31.12 95 VAL A C 1
ATOM 739 O O . VAL A 1 95 ? 30.001 12.157 6.175 1.00 30.99 95 VAL A O 1
ATOM 743 N N . VAL A 1 96 ? 30.768 13.840 4.884 1.00 31.26 96 VAL A N 1
ATOM 744 C CA . VAL A 1 96 ? 31.866 13.092 4.288 1.00 32.19 96 VAL A CA 1
ATOM 745 C C . VAL A 1 96 ? 33.142 13.810 4.719 1.00 33.27 96 VAL A C 1
ATOM 746 O O . VAL A 1 96 ? 33.271 15.001 4.465 1.00 33.78 96 VAL A O 1
ATOM 750 N N . ALA A 1 97 ? 34.072 13.098 5.355 1.00 34.17 97 ALA A N 1
ATOM 751 C CA . ALA A 1 97 ? 35.268 13.710 5.928 1.00 35.80 97 ALA A CA 1
ATOM 752 C C . ALA A 1 97 ? 36.556 13.009 5.505 1.00 38.04 97 ALA A C 1
ATOM 753 O O . ALA A 1 97 ? 36.591 11.784 5.363 1.00 38.81 97 ALA A O 1
ATOM 755 N N . ILE A 1 98 ? 37.612 13.803 5.321 1.00 39.93 98 ILE A N 1
ATOM 756 C CA . ILE A 1 98 ? 38.962 13.311 5.041 1.00 42.20 98 ILE A CA 1
ATOM 757 C C . ILE A 1 98 ? 39.916 13.932 6.071 1.00 44.64 98 ILE A C 1
ATOM 758 O O . ILE A 1 98 ? 39.464 14.618 6.984 1.00 43.84 98 ILE A O 1
ATOM 763 N N . ARG A 1 99 ? 41.219 13.694 5.919 1.00 48.22 99 ARG A N 1
ATOM 764 C CA . ARG A 1 99 ? 42.251 14.233 6.825 1.00 51.61 99 ARG A CA 1
ATOM 765 C C . ARG A 1 99 ? 42.037 13.693 8.239 1.00 51.62 99 ARG A C 1
ATOM 766 O O . ARG A 1 99 ? 41.918 14.463 9.203 1.00 52.00 99 ARG A O 1
ATOM 774 N N . ASN A 1 100 ? 41.974 12.367 8.349 1.00 51.94 100 ASN A N 1
ATOM 775 C CA . ASN A 1 100 ? 41.686 11.700 9.616 1.00 52.05 100 ASN A CA 1
ATOM 776 C C . ASN A 1 100 ? 40.484 12.348 10.327 1.00 49.58 100 ASN A C 1
ATOM 777 O O . ASN A 1 100 ? 40.543 12.702 11.506 1.00 50.19 100 ASN A O 1
ATOM 782 N N . GLY A 1 101 ? 39.405 12.515 9.562 1.00 47.12 101 GLY A N 1
ATOM 783 C CA . GLY A 1 101 ? 38.104 12.938 10.085 1.00 45.31 101 GLY A CA 1
ATOM 784 C C . GLY A 1 101 ? 37.866 14.425 10.299 1.00 45.34 101 GLY A C 1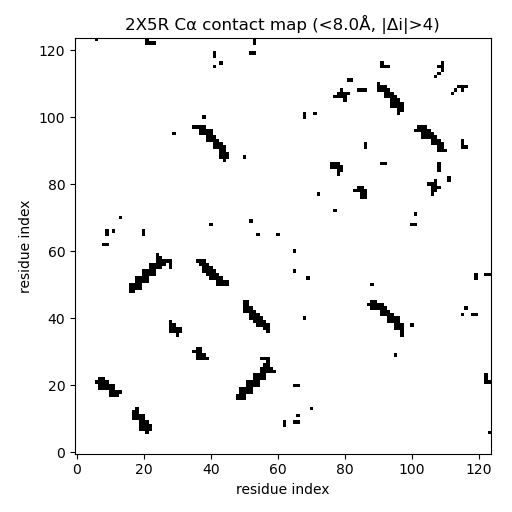
ATOM 785 O O . GLY A 1 101 ? 36.758 14.820 10.662 1.00 43.92 101 GLY A O 1
ATOM 786 N N . THR A 1 102 ? 38.883 15.254 10.058 1.00 47.77 102 THR A N 1
ATOM 787 C CA . THR A 1 102 ? 38.850 16.668 10.461 1.00 48.82 102 THR A CA 1
ATOM 788 C C . THR A 1 102 ? 38.308 17.641 9.401 1.00 47.76 102 THR A C 1
ATOM 789 O O . THR A 1 102 ? 37.932 18.772 9.733 1.00 48.65 102 THR A O 1
ATOM 793 N N . TYR A 1 103 ? 38.264 17.211 8.139 1.00 46.31 103 TYR A N 1
ATOM 794 C CA . TYR A 1 103 ? 37.941 18.095 7.021 1.00 45.00 103 TYR A CA 1
ATOM 795 C C . TYR A 1 103 ? 36.722 17.573 6.269 1.00 42.09 103 TYR A C 1
ATOM 796 O O . TYR A 1 103 ? 36.810 16.529 5.638 1.00 41.19 103 TYR A O 1
ATOM 805 N N . TYR A 1 104 ? 35.602 18.302 6.333 1.00 40.41 104 TYR A N 1
ATOM 806 C CA . TYR A 1 104 ? 34.360 17.889 5.660 1.00 38.44 104 TYR A CA 1
ATOM 807 C C . TYR A 1 104 ? 34.337 18.298 4.181 1.00 37.97 104 TYR A C 1
ATOM 808 O O . TYR A 1 104 ? 34.375 19.490 3.846 1.00 38.07 104 TY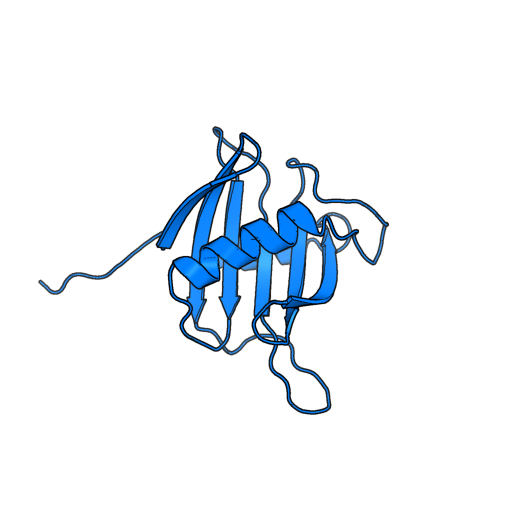R A O 1
ATOM 817 N N . LEU A 1 105 ? 34.265 17.288 3.314 1.00 36.81 105 LEU A N 1
ATOM 818 C CA . LEU A 1 105 ? 34.056 17.478 1.889 1.00 36.55 105 LEU A CA 1
ATOM 819 C C . LEU A 1 105 ? 32.596 17.775 1.601 1.00 34.88 105 LEU A C 1
ATOM 820 O O . LEU A 1 105 ? 32.290 18.523 0.698 1.00 35.07 105 LEU A O 1
ATOM 825 N N . ASP A 1 106 ? 31.698 17.179 2.378 1.00 33.71 106 ASP A N 1
ATOM 826 C CA . ASP A 1 106 ? 30.265 17.311 2.147 1.00 32.78 106 ASP A CA 1
ATOM 827 C C . ASP A 1 106 ? 29.503 17.194 3.469 1.00 31.54 106 ASP A C 1
ATOM 828 O O . ASP A 1 106 ? 30.004 16.599 4.425 1.00 30.66 106 ASP A O 1
ATOM 833 N N . ALA A 1 107 ? 28.308 17.788 3.490 1.00 30.43 107 ALA A N 1
ATOM 834 C CA . ALA A 1 107 ? 27.328 17.652 4.565 1.00 29.95 107 ALA A CA 1
ATOM 835 C C . ALA A 1 107 ? 25.962 17.716 3.898 1.00 29.90 107 ALA A C 1
ATOM 836 O O . ALA A 1 107 ? 25.745 18.547 2.998 1.00 30.49 107 ALA A O 1
ATOM 838 N N . VAL A 1 108 ? 25.040 16.864 4.318 1.00 29.46 108 VAL A N 1
ATOM 839 C CA . VAL A 1 108 ? 23.721 16.835 3.692 1.00 30.29 108 VAL A CA 1
ATOM 840 C C . VAL A 1 108 ? 22.710 16.220 4.650 1.00 30.82 108 VAL A C 1
ATOM 841 O O . VAL A 1 108 ? 23.081 15.394 5.497 1.00 30.56 108 VAL A O 1
ATOM 845 N N . CYS A 1 109 ? 21.450 16.653 4.533 1.00 38.17 109 CY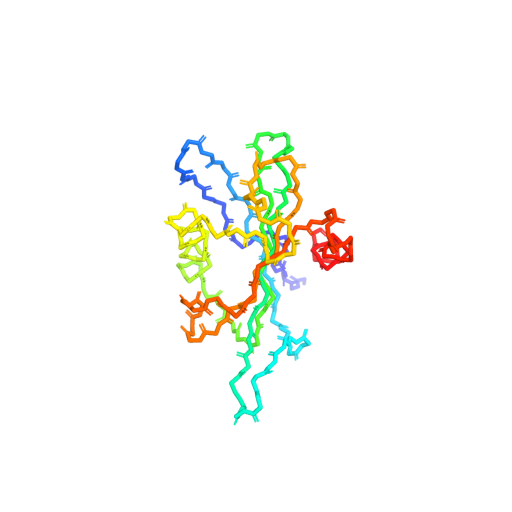S A N 1
ATOM 846 C CA . CYS A 1 109 ? 20.349 16.142 5.363 1.00 38.98 109 CYS A CA 1
ATOM 847 C C . CYS A 1 109 ? 19.473 15.162 4.599 1.00 37.72 109 CYS A C 1
ATOM 848 O O . CYS A 1 109 ? 19.557 15.063 3.378 1.00 37.02 109 CYS A O 1
ATOM 851 N N . ASP A 1 110 ? 18.620 14.431 5.313 1.00 38.99 110 ASP A N 1
ATOM 852 C CA . ASP A 1 110 ? 17.863 13.369 4.643 1.00 39.07 110 ASP A CA 1
ATOM 853 C C . ASP A 1 110 ? 16.594 13.834 3.926 1.00 42.41 110 ASP A C 1
ATOM 854 O O . ASP A 1 110 ? 15.924 13.022 3.287 1.00 44.23 110 ASP A O 1
ATOM 859 N N . LYS A 1 111 ? 16.257 15.117 4.024 1.00 44.69 111 LYS A N 1
ATOM 860 C CA . LYS A 1 111 ? 15.195 15.662 3.172 1.00 49.32 111 LYS A CA 1
ATOM 861 C C . LYS A 1 111 ? 15.792 15.939 1.797 1.00 47.70 111 LYS A C 1
ATOM 862 O O . LYS A 1 111 ? 15.140 15.722 0.784 1.00 50.54 111 LYS A O 1
ATOM 868 N N . CYS A 1 112 ? 17.054 16.370 1.770 1.00 44.21 112 CYS A N 1
ATOM 869 C CA . CYS A 1 112 ? 17.766 16.583 0.506 1.00 44.20 112 CYS A CA 1
ATOM 870 C C . CYS A 1 112 ? 18.377 15.287 -0.043 1.00 43.62 112 CYS A C 1
ATOM 871 O O . CYS A 1 112 ? 18.461 15.123 -1.258 1.00 45.81 112 CYS A O 1
ATOM 874 N N . GLU A 1 113 ? 18.795 14.376 0.845 1.00 41.21 113 GLU A N 1
ATOM 875 C CA . GLU A 1 113 ? 19.336 13.070 0.429 1.00 41.75 113 GLU A CA 1
ATOM 876 C C . GLU A 1 113 ? 18.761 11.909 1.259 1.00 40.72 113 GLU A C 1
ATOM 877 O O . GLU A 1 113 ? 19.405 11.437 2.190 1.00 38.55 113 GLU A O 1
ATOM 883 N N . PRO A 1 114 ? 17.546 11.444 0.915 1.00 43.78 114 PRO A N 1
ATOM 884 C CA . PRO A 1 114 ? 16.859 10.343 1.617 1.00 44.28 114 PRO A CA 1
ATOM 885 C C . PRO A 1 114 ? 17.649 9.032 1.779 1.00 42.31 114 PRO A C 1
ATOM 886 O O . PRO A 1 114 ? 17.402 8.288 2.732 1.00 41.40 114 PRO A O 1
ATOM 890 N N . ARG A 1 115 ? 18.582 8.746 0.870 1.00 42.81 115 ARG A N 1
ATOM 891 C CA . ARG A 1 115 ? 19.337 7.485 0.929 1.00 42.85 115 ARG A CA 1
ATOM 892 C C . ARG A 1 115 ? 20.285 7.371 2.122 1.00 39.80 115 ARG A C 1
ATOM 893 O O . ARG A 1 115 ? 20.644 6.265 2.506 1.00 38.93 115 ARG A O 1
ATOM 901 N N . ILE A 1 116 ? 20.668 8.500 2.723 1.00 39.04 116 ILE A N 1
ATOM 902 C CA . ILE A 1 116 ? 21.595 8.487 3.859 1.00 38.59 116 ILE A CA 1
ATOM 903 C C . ILE A 1 116 ? 21.035 7.684 5.054 1.00 39.20 116 ILE A C 1
ATOM 904 O O . ILE A 1 116 ? 21.785 7.159 5.877 1.00 39.52 116 ILE A O 1
ATOM 909 N N . THR 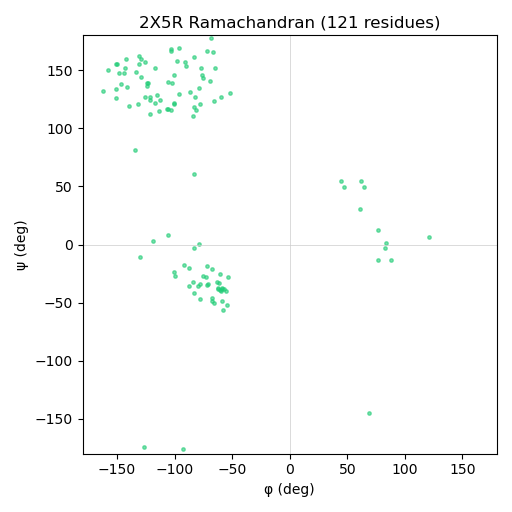A 1 117 ? 19.714 7.589 5.134 1.00 40.98 117 THR A N 1
ATOM 910 C CA . THR A 1 117 ? 19.047 6.846 6.200 1.00 43.58 117 THR A CA 1
ATOM 911 C C . THR A 1 117 ? 19.239 5.323 6.052 1.00 45.07 117 THR A C 1
ATOM 912 O O . THR A 1 117 ? 19.353 4.613 7.055 1.00 45.82 117 THR A O 1
ATOM 916 N N . TRP A 1 118 ? 19.292 4.831 4.810 1.00 46.77 118 TRP A N 1
ATOM 917 C CA . TRP A 1 118 ? 19.576 3.407 4.540 1.00 49.34 118 TRP A CA 1
ATOM 918 C C . TRP A 1 118 ? 21.043 3.044 4.799 1.00 50.82 118 TRP A C 1
ATOM 919 O O . TRP A 1 118 ? 21.371 1.896 5.115 1.00 52.40 118 TRP A O 1
ATOM 930 N N . LEU A 1 119 ? 21.917 4.036 4.649 1.00 52.20 119 LEU A N 1
ATOM 931 C CA . LEU A 1 119 ? 23.340 3.889 4.923 1.00 55.62 119 LEU A CA 1
ATOM 932 C C . LEU A 1 119 ? 23.569 3.450 6.378 1.00 57.53 119 LEU A C 1
ATOM 933 O O . LEU A 1 119 ? 24.190 2.411 6.634 1.00 60.24 119 LEU A O 1
ATOM 938 N N . SER A 1 120 ? 23.045 4.226 7.322 1.00 58.11 120 SER A N 1
ATOM 939 C CA . SER A 1 120 ? 23.186 3.903 8.747 1.00 61.97 120 SER A CA 1
ATOM 940 C C . SER A 1 120 ? 22.277 2.752 9.218 1.00 63.70 120 SER A C 1
ATOM 941 O O . SER A 1 120 ? 22.605 2.052 10.178 1.00 66.37 120 SER A O 1
ATOM 944 N N . ALA A 1 121 ? 21.142 2.558 8.545 1.00 43.87 121 ALA A N 1
ATOM 945 C CA . ALA A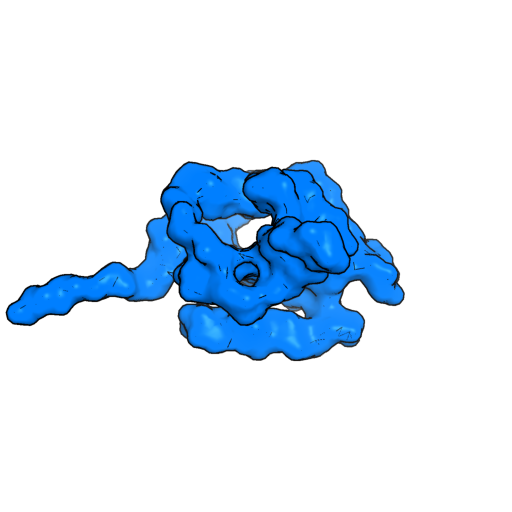 1 121 ? 20.210 1.481 8.894 1.00 45.58 121 ALA A CA 1
ATOM 946 C C . ALA A 1 121 ? 20.847 0.092 8.738 1.00 47.28 121 ALA A C 1
ATOM 947 O O . ALA A 1 121 ? 20.586 -0.804 9.549 1.00 47.36 121 ALA A O 1
ATOM 949 N N . ILE A 1 122 ? 21.683 -0.069 7.706 1.00 49.52 122 ILE A N 1
ATOM 950 C CA . ILE A 1 122 ? 22.430 -1.324 7.467 1.00 51.39 122 ILE A CA 1
ATOM 951 C C . ILE A 1 122 ? 23.336 -1.702 8.639 1.00 52.46 122 ILE A C 1
ATOM 952 O O . ILE A 1 122 ? 23.468 -2.889 8.959 1.00 53.13 122 ILE A O 1
ATOM 957 N N . VAL A 1 123 ? 23.957 -0.702 9.269 1.00 53.15 123 VAL A N 1
ATOM 958 C CA . VAL A 1 123 ? 24.826 -0.943 10.426 1.00 53.66 123 VAL A CA 1
ATOM 959 C C . VAL A 1 123 ? 24.019 -1.048 11.737 1.00 54.12 123 VAL A C 1
ATOM 960 O O . VAL A 1 123 ? 24.289 -1.926 12.560 1.00 54.51 123 VAL A O 1
ATOM 964 N N . ILE A 1 124 ? 23.023 -0.175 11.909 1.00 54.39 124 ILE A N 1
ATOM 965 C CA . ILE A 1 124 ? 22.251 -0.082 13.155 1.00 54.62 124 ILE A CA 1
ATOM 966 C C . ILE A 1 124 ? 21.337 -1.257 13.455 1.00 54.83 124 ILE A C 1
ATOM 967 O O . ILE A 1 124 ? 21.423 -2.312 12.822 1.00 55.17 124 ILE A O 1
#

Nearest PDB structures (foldseek):
  2x5r-assembly1_A-2  TM=1.008E+00  e=3.087E-26  Pyrobaculum spherical virus
  3nsm-assembly1_A  TM=5.532E-01  e=5.028E-01  Ostrinia furnacalis
  3wmb-assembly1_A  TM=5.525E-01  e=4.728E-01  Ostrinia furnacalis
  3vtr-assembly1_A  TM=5.534E-01  e=9.896E-01  Ostrinia furnacalis
  3s6t-assembly1_A  TM=5.176E-01  e=9.306E-01  Ostrinia furnacalis

Sequence (124 aa):
GAMARVGPKIEITHGGKKYTVFSKVTHLVPRRTENGEEAEYVVFGPEKEGVISVVVLAPKDLNEEALALRVKWFNDTKPRCVKCGAAYNGKNHFRVVAIRNGTYYLDAVCDKCEPRITWLSAIVI

Radius of gyration: 13.92 Å; Cα contacts (8 Å, |Δi|>4): 242; chains: 1; bounding box: 30×46×35 Å

Secondary structure (DSSP, 8-state):
------S-SEEEEETTEEEEEEEEE-S-S-B-TTS-B-EEEEEPPPBTTEEEEEEEESS---HHHHHHHHHHHHHH-PBPTTT-PBP-SSS-EEEEEETTTTEEEEEEETTT-TTHHHHHHHH-

B-factor: mean 46.28, std 14.72, range [2.0, 149.87]

Solvent-accessible surface area: 7404 Å² total; per-residue (Å²): 132,107,193,82,155,128,34,49,60,44,112,33,107,55,68,88,102,103,6,15,0,33,22,104,79,15,117,159,16,42,146,32,195,126,42,51,55,1,10,32,4,1,0,1,17,90,139,82,48,41,2,44,0,3,0,12,4,30,150,118,30,97,74,126,21,1,25,60,16,0,96,68,7,30,88,76,136,18,145,4,94,127,53,35,29,35,35,94,15,178,23,24,0,25,2,9,2,8,140,129,3,86,120,52,79,40,5,0,2,37,146,33,31,91,167,0,42,190,50,12,66,135,35,72

Foldseek 3Di:
DDDDDAAFQDWDDDPNAIEGEHEDQDQPADADPVGFGKKKWKWAADDPRYIYIYIYHNDDDHPVLRVVLVVLCVVVQDAAPPPRHGDDRHWMKMFIDTPSNNHTPGIHTCVGPVCVVVVVVVRD